Protein AF-A0A938M3U2-F1 (afdb_monomer_lite)

Sequence (164 aa):
MVGSINFGYGDPPRDPQRLRELAEKYRVPLDDLREQAATYASRPPHIIGLAKSRLASSARLIGEIVKRRRAEEEARDLAAVVQSSDDAIISKTLDGTIVSWNKGAENIYGYAAEEVIGQPISMLAPPERSGETARILEAIEQGKHVDHFETVRRTKDGRLIDVS

pLDDT: mean 85.87, std 13.94, range [28.33, 97.62]

Foldseek 3Di:
DDDPPPPPPDQQDQDLVVLVVVCVVVVHDSVVSNVCSVPDDRDDVVVVVVVVVVVVVVVVVVVVVVVVVVVVVVVVVVLVVQQPDLAWDWDADLQQATQDTHNNNCVVQVDDRVRRHRHHPLQFPDPVCSCVSVVVSVCVVVVHDDPDDWDWTAHPVGDIDTDD

Secondary structure (DSSP, 8-state):
---------SPPP--HHHHHHHHHHHT--HHHHHHHHHH-PPPPHHHHHHHHHHHHHHHHHHHHHHHHHHHHHHHHHHHHHHHH-SS--EEE-TT-BEEEE-HHHHHHH---HHHHTTSBGGGGS-GGGTTHHHHHHHHHHTT-------EEEE-TTS-EEEE-

Radius of gyration: 34.7 Å; chains: 1; bounding box: 66×29×88 Å

Structure (mmCIF, N/CA/C/O backbone):
data_AF-A0A938M3U2-F1
#
_entry.id   AF-A0A938M3U2-F1
#
loop_
_atom_site.group_PDB
_atom_site.id
_atom_site.type_symbol
_atom_site.label_atom_id
_atom_site.label_alt_id
_atom_site.label_comp_id
_atom_site.label_asym_id
_atom_site.label_entity_id
_atom_site.label_seq_id
_atom_site.pdbx_PDB_ins_code
_atom_site.Cartn_x
_atom_site.Cartn_y
_atom_site.Cartn_z
_atom_site.occupancy
_atom_site.B_iso_or_equiv
_atom_site.auth_seq_id
_atom_site.auth_comp_id
_atom_site.auth_asym_id
_atom_site.auth_atom_id
_atom_site.pdbx_PDB_model_num
ATOM 1 N N . MET A 1 1 ? 7.478 -14.384 -31.501 1.00 31.06 1 MET A N 1
ATOM 2 C CA . MET A 1 1 ? 7.952 -13.771 -32.760 1.00 31.06 1 MET A CA 1
ATOM 3 C C . MET A 1 1 ? 9.174 -12.928 -32.416 1.00 31.06 1 MET A C 1
ATOM 5 O O . MET A 1 1 ? 9.024 -11.812 -31.942 1.00 31.06 1 MET A O 1
ATOM 9 N N . VAL A 1 2 ? 10.374 -13.511 -32.485 1.00 29.83 2 VAL A N 1
ATOM 10 C CA . VAL A 1 2 ? 11.617 -12.817 -32.107 1.00 29.83 2 VAL A CA 1
ATOM 11 C C . VAL A 1 2 ? 12.088 -12.042 -33.332 1.00 29.83 2 VAL A C 1
ATOM 13 O O . VAL A 1 2 ? 12.699 -12.606 -34.233 1.00 29.83 2 VAL A O 1
ATOM 16 N N . GLY A 1 3 ? 11.714 -10.766 -33.411 1.00 28.33 3 GLY A N 1
ATOM 17 C CA . GLY A 1 3 ? 12.232 -9.865 -34.433 1.00 28.33 3 GLY A CA 1
ATOM 18 C C . GLY A 1 3 ? 13.703 -9.578 -34.150 1.00 28.33 3 GLY A C 1
ATOM 19 O O . GLY A 1 3 ? 14.030 -8.953 -33.143 1.00 28.33 3 GLY A O 1
ATOM 20 N N . SER A 1 4 ? 14.598 -10.041 -35.017 1.00 28.45 4 SER A N 1
ATOM 21 C CA . SER A 1 4 ? 16.010 -9.670 -34.968 1.00 28.45 4 SER A CA 1
ATOM 22 C C . SER A 1 4 ? 16.157 -8.207 -35.393 1.00 28.45 4 SER A C 1
ATOM 24 O O . SER A 1 4 ? 16.112 -7.891 -36.582 1.00 28.45 4 SER A O 1
ATOM 26 N N . ILE A 1 5 ? 16.325 -7.298 -34.434 1.00 38.03 5 ILE A N 1
ATOM 27 C CA . ILE A 1 5 ? 16.754 -5.928 -34.728 1.00 38.03 5 ILE A CA 1
ATOM 28 C C . ILE A 1 5 ? 18.262 -5.989 -34.976 1.00 38.03 5 ILE A C 1
ATOM 30 O O . ILE A 1 5 ? 19.048 -6.149 -34.047 1.00 38.03 5 ILE A O 1
ATOM 34 N N . ASN A 1 6 ? 18.671 -5.922 -36.241 1.00 35.66 6 ASN A N 1
ATOM 35 C CA . ASN A 1 6 ? 20.081 -5.929 -36.610 1.00 35.66 6 ASN A CA 1
ATOM 36 C C . ASN A 1 6 ? 20.655 -4.516 -36.374 1.00 35.66 6 ASN A C 1
ATOM 38 O O . ASN A 1 6 ? 20.402 -3.594 -37.150 1.00 35.66 6 ASN A O 1
ATOM 42 N N . PHE A 1 7 ? 21.372 -4.320 -35.262 1.00 43.38 7 PHE A N 1
ATOM 43 C CA . PHE A 1 7 ? 21.952 -3.034 -34.843 1.00 43.38 7 PHE A CA 1
ATOM 44 C C . PHE A 1 7 ? 23.252 -2.708 -35.605 1.00 43.38 7 PHE A C 1
ATOM 46 O O . PHE A 1 7 ? 24.309 -2.516 -35.011 1.00 43.38 7 PHE A O 1
ATOM 53 N N . GLY A 1 8 ? 23.192 -2.598 -36.930 1.00 44.41 8 GLY A N 1
ATOM 54 C CA . GLY A 1 8 ? 24.260 -1.972 -37.716 1.00 44.41 8 GLY A CA 1
ATOM 55 C C . GLY A 1 8 ? 24.181 -0.444 -37.629 1.00 44.41 8 GLY A C 1
ATOM 56 O O . GLY A 1 8 ? 23.854 0.204 -38.617 1.00 44.41 8 GLY A O 1
ATOM 57 N N . TYR A 1 9 ? 24.383 0.147 -36.447 1.00 53.50 9 TYR A N 1
ATOM 58 C CA . TYR A 1 9 ? 24.349 1.606 -36.270 1.00 53.50 9 TYR A CA 1
ATOM 59 C C . TYR A 1 9 ? 25.753 2.186 -36.421 1.00 53.50 9 TYR A C 1
ATOM 61 O O . TYR A 1 9 ? 26.471 2.362 -35.440 1.00 53.50 9 TYR A O 1
ATOM 69 N N . GLY A 1 10 ? 26.141 2.492 -37.653 1.00 61.16 10 GLY A N 1
ATOM 70 C CA . GLY A 1 10 ? 27.394 3.179 -37.935 1.00 61.16 10 GLY A CA 1
ATOM 71 C C . GLY A 1 10 ? 27.553 3.484 -39.413 1.00 61.16 10 GLY A C 1
ATOM 72 O O . GLY A 1 10 ? 26.858 2.910 -40.252 1.00 61.16 10 GLY A O 1
ATOM 73 N N . ASP A 1 11 ? 28.468 4.395 -39.717 1.00 72.81 11 ASP A N 1
ATOM 74 C CA . ASP A 1 11 ? 28.960 4.545 -41.079 1.00 72.81 11 ASP A CA 1
ATOM 75 C C . ASP A 1 11 ? 29.758 3.293 -41.469 1.00 72.81 11 ASP A C 1
ATOM 77 O O . ASP A 1 11 ? 30.399 2.680 -40.603 1.00 72.81 11 ASP A O 1
ATOM 81 N N . PRO A 1 12 ? 29.727 2.880 -42.747 1.00 78.12 12 PRO A N 1
ATOM 82 C CA . PRO A 1 12 ? 30.562 1.785 -43.208 1.00 78.12 12 PRO A CA 1
ATOM 83 C C . PRO A 1 12 ? 32.036 2.102 -42.916 1.00 78.12 12 PRO A C 1
ATOM 85 O O . PRO A 1 12 ? 32.459 3.261 -43.023 1.00 78.12 12 PRO A O 1
ATOM 88 N N . PRO A 1 13 ? 32.839 1.095 -42.530 1.00 80.44 13 PRO A N 1
ATOM 89 C CA . PRO A 1 13 ? 34.250 1.312 -42.263 1.00 80.44 13 PRO A CA 1
ATOM 90 C C . PRO A 1 13 ? 34.934 1.828 -43.529 1.00 80.44 13 PRO A C 1
ATOM 92 O O . PRO A 1 13 ? 34.765 1.269 -44.607 1.00 80.44 13 PRO A O 1
ATOM 95 N N . ARG A 1 14 ? 35.725 2.892 -43.388 1.00 82.75 14 ARG A N 1
ATOM 96 C CA . ARG A 1 14 ? 36.532 3.452 -44.486 1.00 82.75 14 ARG A CA 1
ATOM 97 C C . ARG A 1 14 ? 37.977 2.961 -44.473 1.00 82.75 14 ARG A C 1
ATOM 99 O O . ARG A 1 14 ? 38.742 3.264 -45.382 1.00 82.75 14 ARG A O 1
ATOM 106 N N . ASP A 1 15 ? 38.341 2.212 -43.436 1.00 88.75 15 ASP A N 1
ATOM 107 C CA . ASP A 1 15 ? 39.667 1.638 -43.280 1.00 88.75 15 ASP A CA 1
ATOM 108 C C . ASP A 1 15 ? 39.929 0.537 -44.337 1.00 88.75 15 ASP A C 1
ATOM 110 O O . ASP A 1 15 ? 39.156 -0.426 -44.425 1.00 88.75 15 ASP A O 1
ATOM 114 N N . PRO A 1 16 ? 41.008 0.636 -45.139 1.00 87.88 16 PRO A N 1
ATOM 115 C CA . PRO A 1 16 ? 41.301 -0.323 -46.206 1.00 87.88 16 PRO A CA 1
ATOM 116 C C . PRO A 1 16 ? 41.592 -1.7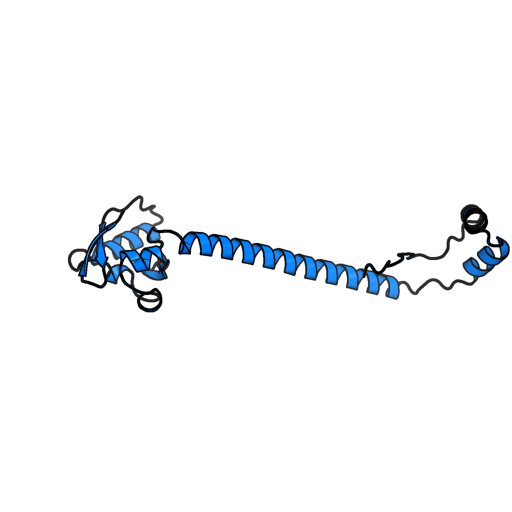52 -45.737 1.00 87.88 16 PRO A C 1
ATOM 118 O O . PRO A 1 16 ? 41.425 -2.695 -46.516 1.00 87.88 16 PRO A O 1
ATOM 121 N N . GLN A 1 17 ? 42.084 -1.939 -44.510 1.00 90.62 17 GLN A N 1
ATOM 122 C CA . GLN A 1 17 ? 42.322 -3.275 -43.961 1.00 90.62 17 GLN A CA 1
ATOM 123 C C . GLN A 1 17 ? 40.992 -3.918 -43.569 1.00 90.62 17 GLN A C 1
ATOM 125 O O . GLN A 1 17 ? 40.700 -5.039 -43.985 1.00 90.62 17 GLN A O 1
ATOM 130 N N . ARG A 1 18 ? 40.127 -3.165 -42.890 1.00 86.75 18 ARG A N 1
ATOM 131 C CA . ARG A 1 18 ? 38.796 -3.624 -42.502 1.00 86.75 18 ARG A CA 1
ATOM 132 C C . ARG A 1 18 ? 37.896 -3.934 -43.696 1.00 86.75 18 ARG A C 1
ATOM 134 O O . ARG A 1 18 ? 37.150 -4.908 -43.654 1.00 86.75 18 ARG A O 1
ATOM 141 N N . LEU A 1 19 ? 37.969 -3.142 -44.765 1.00 89.75 19 LEU A N 1
ATOM 142 C CA . LEU A 1 19 ? 37.231 -3.419 -46.003 1.00 89.75 19 LEU A CA 1
ATOM 143 C C . LEU A 1 19 ? 37.702 -4.713 -46.678 1.00 89.75 19 LEU A C 1
ATOM 145 O O . LEU A 1 19 ? 36.865 -5.469 -47.160 1.00 89.75 19 LEU A O 1
ATOM 149 N N . ARG A 1 20 ? 39.010 -5.011 -46.654 1.00 90.50 20 ARG A N 1
ATOM 150 C CA . ARG A 1 20 ? 39.557 -6.289 -47.146 1.00 90.50 20 ARG A CA 1
ATOM 151 C C . ARG A 1 20 ? 39.049 -7.483 -46.348 1.00 90.50 20 ARG A C 1
ATOM 153 O O . ARG A 1 20 ? 38.575 -8.443 -46.946 1.00 90.50 20 ARG A O 1
ATOM 160 N N . GLU A 1 21 ? 39.074 -7.391 -45.021 1.00 90.62 21 GLU A N 1
ATOM 161 C CA . GLU A 1 21 ? 38.531 -8.437 -44.144 1.00 90.62 21 GLU A CA 1
ATOM 162 C C . GLU A 1 21 ? 37.044 -8.702 -44.422 1.00 90.62 21 GLU A C 1
ATOM 164 O O . GLU A 1 21 ? 36.601 -9.849 -44.454 1.00 90.62 21 GLU A O 1
ATOM 169 N N . LEU A 1 22 ? 36.255 -7.644 -44.635 1.00 87.06 22 LEU A N 1
ATOM 170 C CA . LEU A 1 22 ? 34.831 -7.760 -44.956 1.00 87.06 22 LEU A CA 1
ATOM 171 C C . LEU A 1 22 ? 34.600 -8.337 -46.358 1.00 87.06 22 LEU A C 1
ATOM 173 O O . LEU A 1 22 ? 33.712 -9.176 -46.514 1.00 87.06 22 LEU A O 1
ATOM 177 N N . ALA A 1 23 ? 35.398 -7.924 -47.346 1.00 91.50 23 ALA A N 1
ATOM 178 C CA . ALA A 1 23 ? 35.342 -8.431 -48.715 1.00 91.50 23 ALA A CA 1
ATOM 179 C C . ALA A 1 23 ? 35.549 -9.946 -48.757 1.00 91.50 23 ALA A C 1
ATOM 181 O O . ALA A 1 23 ? 34.751 -10.675 -49.345 1.00 91.50 23 ALA A O 1
ATOM 182 N N . GLU A 1 24 ? 36.571 -10.426 -48.050 1.00 93.06 24 GLU A N 1
ATOM 183 C CA . GLU A 1 24 ? 36.868 -11.850 -47.930 1.00 93.06 24 GLU A CA 1
ATOM 184 C C . GLU A 1 24 ? 35.770 -12.591 -47.158 1.00 93.06 24 GLU A C 1
ATOM 186 O O . GLU A 1 24 ? 35.224 -13.587 -47.639 1.00 93.06 24 GLU A O 1
ATOM 191 N N . LYS A 1 25 ? 35.379 -12.067 -45.989 1.00 92.12 25 LYS A N 1
ATOM 192 C CA . LYS A 1 25 ? 34.372 -12.687 -45.118 1.00 92.12 25 LYS A CA 1
ATOM 193 C C . LYS A 1 25 ? 33.028 -12.890 -45.817 1.00 92.12 25 LYS A C 1
ATOM 195 O O . LYS A 1 25 ? 32.399 -13.932 -45.633 1.00 92.12 25 LYS A O 1
ATOM 200 N N . TYR A 1 26 ? 32.576 -11.896 -46.576 1.00 89.25 26 TYR A N 1
ATOM 201 C CA . TYR A 1 26 ? 31.272 -11.920 -47.243 1.00 89.25 26 TYR A CA 1
ATOM 202 C C . TYR A 1 26 ? 31.355 -12.278 -48.732 1.00 89.25 26 TYR A C 1
ATOM 204 O O . TYR A 1 26 ? 30.321 -12.316 -49.393 1.00 89.25 26 TYR A O 1
ATOM 212 N N . ARG A 1 27 ? 32.556 -12.598 -49.240 1.00 93.19 27 ARG A N 1
ATOM 213 C CA . ARG A 1 27 ? 32.828 -12.967 -50.641 1.00 93.19 27 ARG A CA 1
ATOM 21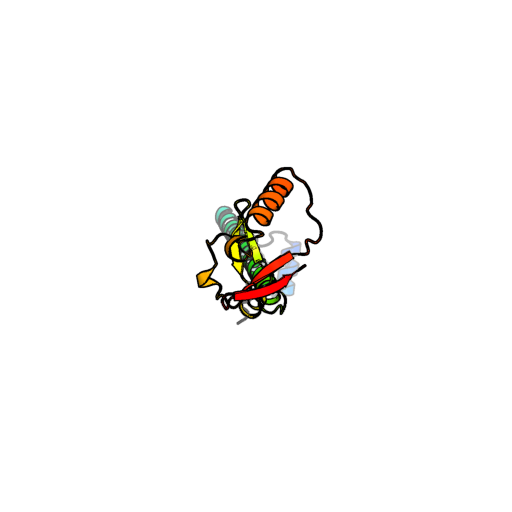4 C C . ARG A 1 27 ? 32.264 -11.960 -51.646 1.00 93.19 27 ARG A C 1
ATOM 216 O O . ARG A 1 27 ? 31.644 -12.339 -52.636 1.00 93.19 27 ARG A O 1
ATOM 223 N N . VAL A 1 28 ? 32.483 -10.681 -51.375 1.00 91.81 28 VAL A N 1
ATOM 224 C CA . VAL A 1 28 ? 32.105 -9.570 -52.257 1.00 91.81 28 VAL A CA 1
ATOM 225 C C . VAL A 1 28 ? 33.363 -8.890 -52.799 1.00 91.81 28 VAL A C 1
ATOM 227 O O . VAL A 1 28 ? 34.370 -8.844 -52.085 1.00 91.81 28 VAL A O 1
ATOM 230 N N . PRO A 1 29 ? 33.347 -8.372 -54.040 1.00 94.25 29 PRO A N 1
ATOM 231 C CA . PRO A 1 29 ? 34.496 -7.667 -54.595 1.00 94.25 29 PRO A CA 1
ATOM 232 C C . PRO A 1 29 ? 34.897 -6.474 -53.721 1.00 94.25 29 PRO A C 1
ATOM 234 O O . PRO A 1 29 ? 34.058 -5.701 -53.257 1.00 94.25 29 PRO A O 1
ATOM 237 N N . LEU A 1 30 ? 36.204 -6.326 -53.484 1.00 89.94 30 LEU A N 1
ATOM 238 C CA . LEU A 1 30 ? 36.726 -5.240 -52.654 1.00 89.94 30 LEU A CA 1
ATOM 239 C C . LEU A 1 30 ? 36.416 -3.865 -53.258 1.00 89.94 30 LEU A C 1
ATOM 241 O O . LEU A 1 30 ? 36.140 -2.929 -52.512 1.00 89.94 30 LEU A O 1
ATOM 245 N N . ASP A 1 31 ? 36.465 -3.744 -54.584 1.00 90.62 31 ASP A N 1
ATOM 246 C CA . ASP A 1 31 ? 36.214 -2.479 -55.274 1.00 90.62 31 ASP A CA 1
ATOM 247 C C . ASP A 1 31 ? 34.752 -2.039 -55.124 1.00 90.62 31 ASP A C 1
ATOM 249 O O . ASP A 1 31 ? 34.515 -0.892 -54.745 1.00 90.62 31 ASP A O 1
ATOM 253 N N . ASP A 1 32 ? 33.796 -2.968 -55.240 1.00 87.69 32 ASP A N 1
ATOM 254 C CA . ASP A 1 32 ? 32.374 -2.711 -54.970 1.00 87.69 32 ASP A CA 1
ATOM 255 C C . ASP A 1 32 ? 32.160 -2.211 -53.531 1.00 87.69 32 ASP A C 1
ATOM 257 O O . ASP A 1 32 ? 31.449 -1.233 -53.291 1.00 87.69 32 ASP A O 1
ATOM 261 N N . LEU A 1 33 ? 32.816 -2.842 -52.549 1.00 85.31 33 LEU A N 1
ATOM 262 C CA . LEU A 1 33 ? 32.746 -2.412 -51.148 1.00 85.31 33 LEU A CA 1
ATOM 263 C C . LEU A 1 33 ? 33.364 -1.027 -50.922 1.00 85.31 33 LEU A C 1
ATOM 265 O O . LEU A 1 33 ? 32.848 -0.252 -50.113 1.00 85.31 33 LEU A O 1
ATOM 269 N N . ARG A 1 34 ? 34.463 -0.700 -51.611 1.00 85.81 34 ARG A N 1
ATOM 270 C CA . ARG A 1 34 ? 35.110 0.620 -51.523 1.00 85.81 34 ARG A CA 1
ATOM 271 C C . ARG A 1 34 ? 34.232 1.704 -52.131 1.00 85.81 34 ARG A C 1
ATOM 273 O O . ARG A 1 34 ? 34.082 2.760 -51.516 1.00 85.81 34 ARG A O 1
ATOM 280 N N . GLU A 1 35 ? 33.640 1.442 -53.291 1.00 86.94 35 GLU A N 1
ATOM 281 C CA . GLU A 1 35 ? 32.725 2.367 -53.959 1.00 86.94 35 GLU A CA 1
ATOM 282 C C . GLU A 1 35 ? 31.473 2.613 -53.110 1.00 86.94 35 GLU A C 1
ATOM 284 O O . GLU A 1 35 ? 31.099 3.765 -52.862 1.00 86.94 35 GLU A O 1
ATOM 289 N N . GLN A 1 36 ? 30.872 1.553 -52.565 1.00 83.19 36 GLN A N 1
ATOM 290 C CA . GLN A 1 36 ? 29.719 1.685 -51.676 1.00 83.19 36 GLN A CA 1
ATOM 291 C C . GLN A 1 36 ? 30.055 2.429 -50.379 1.00 83.19 36 GLN A C 1
ATOM 293 O O . GLN A 1 36 ? 29.291 3.295 -49.957 1.00 83.19 36 GLN A O 1
ATOM 298 N N . ALA A 1 37 ? 31.203 2.160 -49.750 1.00 83.25 37 ALA A N 1
ATOM 299 C CA . ALA A 1 37 ? 31.613 2.875 -48.539 1.00 83.25 37 ALA A CA 1
ATOM 300 C C . ALA A 1 37 ? 31.899 4.369 -48.794 1.00 83.25 37 ALA A C 1
ATOM 302 O O . ALA A 1 37 ? 31.664 5.201 -47.911 1.00 83.25 37 ALA A O 1
ATOM 303 N N . ALA A 1 38 ? 32.396 4.716 -49.987 1.00 82.38 38 ALA A N 1
ATOM 304 C CA . ALA A 1 38 ? 32.684 6.092 -50.388 1.00 82.38 38 ALA A CA 1
ATOM 305 C C . ALA A 1 38 ? 31.416 6.895 -50.726 1.00 82.38 38 ALA A C 1
ATOM 307 O O . ALA A 1 38 ? 31.333 8.077 -50.393 1.00 82.38 38 ALA A O 1
ATOM 308 N N . THR A 1 39 ? 30.430 6.255 -51.359 1.00 81.88 39 THR A N 1
ATOM 309 C CA . THR A 1 39 ? 29.157 6.878 -51.768 1.00 81.88 39 THR A CA 1
ATOM 310 C C . THR A 1 39 ? 28.103 6.890 -50.659 1.00 81.88 39 THR A C 1
ATOM 312 O O . THR A 1 39 ? 27.100 7.600 -50.763 1.00 81.88 39 THR A O 1
ATOM 315 N N . TYR A 1 40 ? 28.330 6.157 -49.564 1.00 76.44 40 TYR A N 1
ATOM 316 C CA . TYR A 1 40 ? 27.430 6.138 -48.417 1.00 76.44 40 TYR A CA 1
ATOM 317 C C . TYR A 1 40 ? 27.382 7.502 -47.711 1.00 76.44 40 TYR A C 1
ATOM 319 O O . TYR A 1 40 ? 28.321 7.918 -47.022 1.00 76.44 40 TYR A O 1
ATOM 327 N N . ALA A 1 41 ? 26.247 8.189 -47.846 1.00 70.50 41 ALA A N 1
ATOM 328 C CA . ALA A 1 41 ? 25.947 9.385 -47.075 1.00 70.50 41 ALA A CA 1
ATOM 329 C C . ALA A 1 41 ? 25.718 9.007 -45.604 1.00 70.50 41 ALA A C 1
ATOM 331 O O . ALA A 1 41 ? 24.797 8.251 -45.281 1.00 70.50 41 ALA A O 1
ATOM 332 N N . SER A 1 42 ? 26.549 9.553 -44.712 1.00 70.31 42 SER A N 1
ATOM 333 C CA . SER A 1 42 ? 26.373 9.369 -43.271 1.00 70.31 42 SER A CA 1
ATOM 334 C C . SER A 1 42 ? 24.970 9.809 -42.864 1.00 70.31 42 SER A C 1
ATOM 336 O O . SER A 1 42 ? 24.473 10.852 -43.308 1.00 70.31 42 SER A O 1
ATOM 338 N N . ARG A 1 43 ? 24.301 9.004 -42.032 1.00 69.94 43 ARG A N 1
ATOM 339 C CA . ARG A 1 43 ? 22.976 9.387 -41.535 1.00 69.94 43 ARG A CA 1
ATOM 340 C C . ARG A 1 43 ? 23.116 10.690 -40.751 1.00 69.94 43 ARG A C 1
ATOM 342 O O . ARG A 1 43 ? 23.981 10.762 -39.877 1.00 69.94 43 ARG A O 1
ATOM 349 N N . PRO A 1 44 ? 22.240 11.686 -40.980 1.00 75.75 44 PRO A N 1
ATOM 350 C CA . PRO A 1 44 ? 22.297 12.928 -40.231 1.00 75.75 44 PRO A CA 1
ATOM 351 C C . PRO A 1 44 ? 22.337 12.654 -38.717 1.00 75.75 44 PRO A C 1
ATOM 353 O O . PRO A 1 44 ? 21.484 11.904 -38.222 1.00 75.75 44 PRO A O 1
ATOM 356 N N . PRO A 1 45 ? 23.277 13.252 -37.958 1.00 74.44 45 PRO A N 1
ATOM 357 C CA . PRO A 1 45 ? 23.475 12.943 -36.538 1.00 74.44 45 PRO A CA 1
ATOM 358 C C . PRO A 1 45 ? 22.199 13.044 -35.688 1.00 74.44 45 PRO A C 1
ATOM 360 O O . PRO A 1 45 ? 22.023 12.298 -34.722 1.00 74.44 45 PRO A O 1
ATOM 363 N N . HIS A 1 46 ? 21.264 13.914 -36.086 1.00 77.00 46 HIS A N 1
ATOM 364 C CA . HIS A 1 46 ? 19.982 14.098 -35.410 1.00 77.00 46 HIS A CA 1
ATOM 365 C C . HIS A 1 46 ? 19.085 12.845 -35.437 1.00 77.00 46 HIS A C 1
ATOM 367 O O . HIS A 1 46 ? 18.360 12.609 -34.473 1.00 77.00 46 HIS A O 1
ATOM 373 N N . ILE A 1 47 ? 19.156 11.999 -36.474 1.00 77.31 47 ILE A N 1
ATOM 374 C CA . ILE A 1 47 ? 18.371 10.753 -36.559 1.00 77.31 47 ILE A CA 1
ATOM 375 C C . ILE A 1 47 ? 18.859 9.738 -35.521 1.00 77.31 47 ILE A C 1
ATOM 377 O O . ILE A 1 47 ? 18.057 9.097 -34.839 1.00 77.31 47 ILE A O 1
ATOM 381 N N . ILE A 1 48 ? 20.181 9.624 -35.359 1.00 76.12 48 ILE A N 1
ATOM 382 C CA . ILE A 1 48 ? 20.797 8.755 -34.348 1.00 76.12 48 ILE A CA 1
ATOM 383 C C . ILE A 1 48 ? 20.471 9.281 -32.946 1.00 76.12 48 ILE A C 1
ATOM 385 O O . ILE A 1 48 ? 20.100 8.501 -32.066 1.00 76.12 48 ILE A O 1
ATOM 389 N N . GLY A 1 49 ? 20.553 10.600 -32.745 1.00 76.31 49 GLY A N 1
ATOM 390 C CA . GLY A 1 49 ? 20.172 11.252 -31.491 1.00 76.31 49 GLY A CA 1
ATOM 391 C C . GLY A 1 49 ? 18.710 10.998 -31.113 1.00 76.31 49 GLY A C 1
ATOM 392 O O . GLY A 1 49 ? 18.425 10.609 -29.980 1.00 76.31 49 GLY A O 1
ATOM 393 N N . LEU A 1 50 ? 17.788 11.129 -32.072 1.00 81.56 50 LEU A N 1
ATOM 394 C CA . LEU A 1 50 ? 16.363 10.875 -31.860 1.00 81.56 50 LEU A CA 1
ATOM 395 C C . LEU A 1 50 ? 16.092 9.409 -31.499 1.00 81.56 50 LEU A C 1
ATOM 397 O O . LEU A 1 50 ? 15.332 9.140 -30.568 1.00 81.56 50 LEU A O 1
ATOM 401 N N . ALA A 1 51 ? 16.733 8.463 -32.191 1.00 80.19 51 ALA A N 1
ATOM 402 C CA . ALA A 1 51 ? 16.601 7.038 -31.891 1.00 80.19 51 ALA A CA 1
ATOM 403 C C . ALA A 1 51 ? 17.111 6.703 -30.479 1.00 80.19 51 ALA A C 1
ATOM 405 O O . ALA A 1 51 ? 16.408 6.042 -29.714 1.00 80.19 51 ALA A O 1
ATOM 406 N N . LYS A 1 52 ? 18.289 7.219 -30.098 1.00 82.06 52 LYS A N 1
ATOM 407 C CA . LYS A 1 52 ? 18.849 7.051 -28.746 1.00 82.06 52 LYS A CA 1
ATOM 408 C C . LYS A 1 52 ? 17.937 7.644 -27.674 1.00 82.06 52 LYS A C 1
ATOM 410 O O . LYS A 1 52 ? 17.672 6.985 -26.673 1.00 82.06 52 LYS A O 1
ATOM 415 N N . SER A 1 53 ? 17.424 8.854 -27.900 1.00 86.19 53 SER A N 1
ATOM 416 C CA . SER A 1 53 ? 16.516 9.533 -26.970 1.00 86.19 53 SER A CA 1
ATOM 417 C C . SER A 1 53 ? 15.218 8.747 -26.770 1.00 86.19 53 SER A C 1
ATOM 419 O O . SER A 1 53 ? 14.821 8.481 -25.638 1.00 86.19 53 SER A O 1
ATOM 421 N N . ARG A 1 54 ? 14.599 8.268 -27.858 1.00 89.00 54 ARG A N 1
ATOM 422 C CA . ARG A 1 54 ? 13.385 7.438 -27.782 1.00 89.00 54 ARG A CA 1
ATOM 423 C C . ARG A 1 54 ? 13.615 6.126 -27.036 1.00 89.00 54 ARG A C 1
ATOM 425 O O . ARG A 1 54 ? 12.770 5.747 -26.226 1.00 89.00 54 ARG A O 1
ATOM 432 N N . LEU A 1 55 ? 14.741 5.454 -27.280 1.00 86.25 55 LEU A N 1
ATOM 433 C CA . LEU A 1 55 ? 15.101 4.223 -26.571 1.00 86.25 55 LEU A CA 1
ATOM 434 C C . LEU A 1 55 ? 15.313 4.481 -25.078 1.00 86.25 55 LEU A C 1
ATOM 436 O O . LEU A 1 55 ? 14.761 3.757 -24.256 1.00 86.25 55 LEU A O 1
ATOM 440 N N . ALA A 1 56 ? 16.048 5.539 -24.728 1.00 85.50 56 ALA A N 1
ATOM 441 C CA . ALA A 1 56 ? 16.278 5.916 -23.338 1.00 85.50 56 ALA A CA 1
ATOM 442 C C . ALA A 1 56 ? 14.966 6.248 -22.614 1.00 85.50 56 ALA A C 1
ATOM 444 O O . ALA A 1 56 ? 14.732 5.747 -21.516 1.00 85.50 56 ALA A O 1
ATOM 445 N N . SER A 1 57 ? 14.086 7.039 -23.233 1.00 91.06 57 SER A N 1
ATOM 446 C CA . SER A 1 57 ? 12.776 7.361 -22.659 1.00 91.06 57 SER A CA 1
ATOM 447 C C . SER A 1 57 ? 11.906 6.117 -22.493 1.00 91.06 57 SER A C 1
ATOM 449 O O . SER A 1 57 ? 11.323 5.922 -21.431 1.00 91.06 57 SER A O 1
ATOM 451 N N . SER A 1 58 ? 11.866 5.236 -23.495 1.00 91.94 58 SER A N 1
ATOM 452 C CA . SER A 1 58 ? 11.086 3.992 -23.418 1.00 91.94 58 SER A CA 1
ATOM 453 C C . SER A 1 58 ? 11.604 3.070 -22.311 1.00 91.94 58 SER A C 1
ATOM 455 O O . SER A 1 58 ? 10.816 2.549 -21.528 1.00 91.94 58 SER A O 1
ATOM 457 N N . ALA A 1 59 ? 12.927 2.912 -22.195 1.00 91.62 59 ALA A N 1
ATOM 458 C CA . ALA A 1 59 ? 13.546 2.106 -21.146 1.00 91.62 59 ALA A CA 1
ATOM 459 C C . ALA A 1 59 ? 13.250 2.655 -19.741 1.00 91.62 59 ALA A C 1
ATOM 461 O O . ALA A 1 59 ? 12.966 1.874 -18.835 1.00 91.62 59 ALA A O 1
ATOM 462 N N . ARG A 1 60 ? 13.260 3.985 -19.561 1.00 94.50 60 ARG A N 1
ATOM 463 C CA . ARG A 1 60 ? 12.877 4.618 -18.287 1.00 94.50 60 ARG A CA 1
ATOM 464 C C . ARG A 1 60 ? 11.422 4.346 -17.931 1.00 94.50 60 ARG A C 1
ATOM 466 O O . ARG A 1 60 ? 11.170 3.882 -16.828 1.00 94.50 60 ARG A O 1
ATOM 473 N N . LEU A 1 61 ? 10.496 4.560 -18.868 1.00 96.25 61 LEU A N 1
ATOM 474 C CA . LEU A 1 61 ? 9.068 4.313 -18.641 1.00 96.25 61 LEU A CA 1
ATOM 475 C C . LEU A 1 61 ? 8.801 2.849 -18.277 1.00 96.25 61 LEU A C 1
ATOM 477 O O . LEU A 1 61 ? 8.071 2.570 -17.331 1.00 96.25 61 LEU A O 1
AT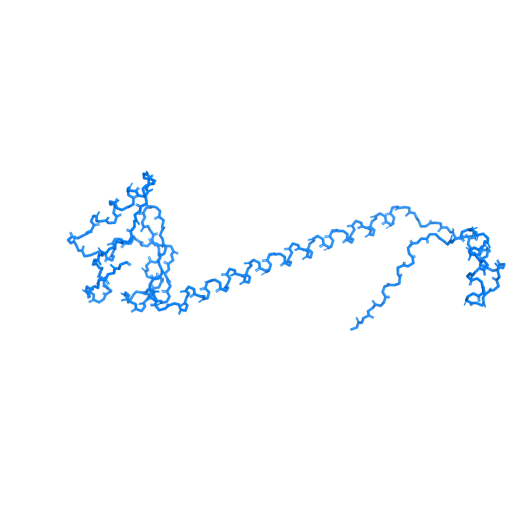OM 481 N N . ILE A 1 62 ? 9.431 1.906 -18.983 1.00 95.44 62 ILE A N 1
ATOM 482 C CA . ILE A 1 62 ? 9.335 0.478 -18.650 1.00 95.44 62 ILE A CA 1
ATOM 483 C C . ILE A 1 62 ? 9.885 0.222 -17.244 1.00 95.44 62 ILE A C 1
ATOM 485 O O . ILE A 1 62 ? 9.245 -0.475 -16.459 1.00 95.44 62 ILE A O 1
ATOM 489 N N . GLY A 1 63 ? 11.038 0.804 -16.905 1.00 95.00 63 GLY A N 1
ATOM 490 C CA . GLY A 1 63 ? 11.626 0.694 -15.571 1.00 95.00 63 GLY A CA 1
ATOM 491 C C . GLY A 1 63 ? 10.698 1.209 -14.468 1.00 95.00 63 GLY A C 1
ATOM 492 O O . GLY A 1 63 ? 10.512 0.528 -13.461 1.00 95.00 63 GLY A O 1
ATOM 493 N N . GLU A 1 64 ? 10.069 2.367 -14.671 1.00 97.12 64 GLU A N 1
ATOM 494 C CA . GLU A 1 64 ? 9.095 2.947 -13.738 1.00 97.12 64 GLU A CA 1
ATOM 495 C C . GLU A 1 64 ? 7.850 2.070 -13.586 1.00 97.12 64 GLU A C 1
ATOM 497 O O . GLU A 1 64 ? 7.430 1.798 -12.461 1.00 97.12 64 GLU A O 1
ATOM 502 N N . ILE A 1 65 ? 7.300 1.559 -14.692 1.00 96.81 65 ILE A N 1
ATOM 503 C CA . ILE A 1 65 ? 6.140 0.657 -14.678 1.00 96.81 65 ILE A CA 1
ATOM 504 C C . ILE A 1 65 ? 6.463 -0.632 -13.918 1.00 96.81 65 ILE A C 1
ATOM 506 O O . ILE A 1 65 ? 5.674 -1.059 -13.077 1.00 96.81 65 ILE A O 1
ATOM 510 N N . VAL A 1 66 ? 7.620 -1.247 -14.183 1.00 96.56 66 VAL A N 1
ATOM 511 C CA . VAL A 1 66 ? 8.047 -2.477 -13.498 1.00 96.56 66 VAL A CA 1
ATOM 512 C C . VAL A 1 66 ? 8.251 -2.222 -12.007 1.00 96.56 66 VAL A C 1
ATOM 514 O O . VAL A 1 66 ? 7.802 -3.020 -11.187 1.00 96.56 66 VAL A O 1
ATOM 517 N N . LYS A 1 67 ? 8.888 -1.104 -11.638 1.00 96.06 67 LYS A N 1
ATOM 518 C CA . LYS A 1 67 ? 9.093 -0.732 -10.234 1.00 96.06 67 LYS A CA 1
ATOM 519 C C . LYS A 1 67 ? 7.765 -0.513 -9.510 1.00 96.06 67 LYS A C 1
ATOM 521 O O . LYS A 1 67 ? 7.587 -1.046 -8.420 1.00 96.06 67 LYS A O 1
ATOM 526 N N . ARG A 1 68 ? 6.834 0.230 -10.120 1.00 96.69 68 ARG A N 1
ATOM 527 C CA . ARG A 1 68 ? 5.500 0.466 -9.552 1.00 96.69 68 ARG A CA 1
ATOM 528 C C . ARG A 1 68 ? 4.744 -0.846 -9.364 1.00 96.69 68 ARG A C 1
ATOM 530 O O . ARG A 1 68 ? 4.225 -1.088 -8.285 1.00 96.69 68 ARG A O 1
ATOM 537 N N . ARG A 1 69 ? 4.746 -1.708 -10.382 1.00 95.81 69 ARG A N 1
ATOM 538 C CA . ARG A 1 69 ? 4.051 -2.996 -10.328 1.00 95.81 69 ARG A CA 1
ATOM 539 C C . ARG A 1 69 ? 4.572 -3.897 -9.207 1.00 95.81 69 ARG A C 1
ATOM 541 O O . ARG A 1 69 ? 3.769 -4.499 -8.514 1.00 95.81 69 ARG A O 1
ATOM 548 N N . ARG A 1 70 ? 5.892 -3.954 -8.997 1.00 94.94 70 ARG A N 1
ATOM 549 C CA . ARG A 1 70 ? 6.478 -4.712 -7.877 1.00 94.94 70 ARG A CA 1
ATOM 550 C C . ARG A 1 70 ? 6.031 -4.174 -6.521 1.00 94.94 70 ARG A C 1
ATOM 552 O O . ARG A 1 70 ? 5.635 -4.957 -5.675 1.00 94.94 70 ARG A O 1
ATOM 559 N N . ALA A 1 71 ? 6.035 -2.853 -6.343 1.00 95.38 71 ALA A N 1
ATOM 560 C CA . ALA A 1 71 ? 5.563 -2.239 -5.103 1.00 95.38 71 ALA A CA 1
ATOM 561 C C . ALA A 1 71 ? 4.064 -2.500 -4.856 1.00 95.38 71 ALA A C 1
ATOM 563 O O . ALA A 1 71 ? 3.656 -2.721 -3.721 1.00 95.38 71 ALA A O 1
ATOM 564 N N . GLU A 1 72 ? 3.243 -2.497 -5.911 1.00 95.88 72 GLU A N 1
ATOM 565 C CA . GLU A 1 72 ? 1.818 -2.849 -5.831 1.00 95.88 72 GLU A CA 1
ATOM 566 C C . GLU A 1 72 ? 1.606 -4.331 -5.481 1.00 95.88 72 GLU A C 1
ATOM 568 O O . GLU A 1 72 ? 0.734 -4.645 -4.674 1.00 95.88 72 GLU A O 1
ATOM 573 N N . GLU A 1 73 ? 2.399 -5.239 -6.059 1.00 95.62 73 GLU A N 1
ATOM 574 C CA . GLU A 1 73 ? 2.375 -6.675 -5.748 1.00 95.62 73 GLU A CA 1
ATOM 575 C C . GLU A 1 73 ? 2.794 -6.929 -4.289 1.00 95.62 73 GLU A C 1
ATOM 577 O O . GLU A 1 73 ? 2.046 -7.560 -3.549 1.00 95.62 73 GLU A O 1
ATOM 582 N N . GLU A 1 74 ? 3.899 -6.336 -3.830 1.00 94.62 74 GLU A N 1
ATOM 583 C CA . GLU A 1 74 ? 4.351 -6.423 -2.433 1.00 94.62 74 GLU A CA 1
ATOM 584 C C . GLU A 1 74 ? 3.304 -5.874 -1.450 1.00 94.62 74 GLU A C 1
ATOM 586 O O . GLU A 1 74 ? 2.994 -6.509 -0.440 1.00 94.62 74 GLU A O 1
ATOM 591 N N . ALA A 1 75 ? 2.710 -4.714 -1.748 1.00 93.75 75 ALA A N 1
ATOM 592 C CA . ALA A 1 75 ? 1.654 -4.134 -0.919 1.00 93.75 75 ALA A CA 1
ATOM 593 C C . ALA A 1 75 ? 0.406 -5.027 -0.870 1.00 93.75 75 ALA A C 1
ATOM 595 O O . ALA A 1 75 ? -0.228 -5.156 0.179 1.00 93.75 75 ALA A O 1
ATOM 596 N N . ARG A 1 76 ? 0.056 -5.662 -1.994 1.00 92.75 76 ARG A N 1
ATOM 597 C CA . ARG A 1 76 ? -1.066 -6.598 -2.069 1.00 92.75 76 ARG A CA 1
ATOM 598 C C . ARG A 1 76 ? -0.801 -7.865 -1.264 1.00 92.75 76 ARG A C 1
ATOM 600 O O . ARG A 1 76 ? -1.713 -8.325 -0.583 1.00 92.75 76 ARG A O 1
ATOM 607 N N . ASP A 1 77 ? 0.409 -8.405 -1.321 1.00 93.19 77 ASP A N 1
ATOM 608 C CA . ASP A 1 77 ? 0.789 -9.589 -0.551 1.00 93.19 77 ASP A CA 1
ATOM 609 C C . ASP A 1 77 ? 0.747 -9.293 0.954 1.00 93.19 77 ASP A C 1
ATOM 611 O O . ASP A 1 77 ? 0.156 -10.054 1.719 1.00 93.19 77 ASP A O 1
ATOM 615 N N . LEU A 1 78 ? 1.263 -8.134 1.379 1.00 90.81 78 LEU A N 1
ATOM 616 C CA . LEU A 1 78 ? 1.152 -7.676 2.769 1.00 90.81 78 LEU A CA 1
ATOM 617 C C . LEU A 1 78 ? -0.310 -7.503 3.206 1.00 90.81 78 LEU A C 1
ATOM 619 O O . LEU A 1 78 ? -0.688 -7.945 4.292 1.00 90.81 78 LEU A O 1
ATOM 623 N N . ALA A 1 79 ? -1.150 -6.903 2.359 1.00 89.31 79 ALA A N 1
ATOM 624 C CA . ALA A 1 79 ? -2.576 -6.761 2.641 1.00 89.31 79 ALA A CA 1
ATOM 625 C C . ALA A 1 79 ? -3.278 -8.124 2.739 1.00 89.31 79 ALA A C 1
ATOM 627 O O . ALA A 1 79 ? -4.131 -8.310 3.606 1.00 89.31 79 ALA A O 1
ATOM 628 N N . ALA A 1 80 ? -2.905 -9.088 1.894 1.00 89.00 80 ALA A N 1
ATOM 629 C CA . ALA A 1 80 ? -3.439 -10.443 1.948 1.00 89.00 80 ALA A CA 1
ATOM 630 C C . ALA A 1 80 ? -3.079 -11.135 3.268 1.00 89.00 80 ALA A C 1
ATOM 632 O O . ALA A 1 80 ? -3.964 -11.721 3.883 1.00 89.00 80 ALA A O 1
ATOM 633 N N . VAL A 1 81 ? -1.834 -10.996 3.740 1.00 90.62 81 VAL A N 1
ATOM 634 C CA . VAL A 1 81 ? -1.392 -11.532 5.041 1.00 90.62 81 VAL A CA 1
ATOM 635 C C . VAL A 1 81 ? -2.204 -10.936 6.193 1.00 90.62 81 VAL A C 1
ATOM 637 O O . VAL A 1 81 ? -2.707 -11.676 7.035 1.00 90.62 81 VAL A O 1
ATOM 640 N N . VAL A 1 82 ? -2.385 -9.611 6.212 1.00 92.00 82 VAL A N 1
ATOM 641 C CA . VAL A 1 82 ? -3.206 -8.934 7.232 1.00 92.00 82 VAL A CA 1
ATOM 642 C C . VAL A 1 82 ? -4.655 -9.421 7.183 1.00 92.00 82 VAL A C 1
ATOM 644 O O . VAL A 1 82 ? -5.253 -9.681 8.228 1.00 92.00 82 VAL A O 1
ATOM 647 N N . GLN A 1 83 ? -5.220 -9.571 5.984 1.00 87.31 83 GLN A N 1
ATOM 648 C CA . GLN A 1 83 ? -6.616 -9.967 5.810 1.00 87.31 83 GLN A CA 1
ATOM 649 C C . GLN A 1 83 ? -6.868 -11.445 6.115 1.00 87.31 83 GLN A C 1
ATOM 651 O O . GLN A 1 83 ? -7.978 -11.786 6.512 1.00 87.31 83 GLN A O 1
ATOM 656 N N . SER A 1 84 ? -5.871 -12.315 5.949 1.00 84.31 84 SER A N 1
ATOM 657 C CA . SER A 1 84 ? -5.967 -13.734 6.304 1.00 84.31 84 SER A CA 1
ATOM 658 C C . SER A 1 84 ? -5.633 -14.030 7.765 1.00 84.31 84 SER A C 1
ATOM 660 O O . SER A 1 84 ? -5.730 -15.184 8.165 1.00 84.31 84 SER A O 1
ATOM 662 N N . SER A 1 85 ? -5.192 -13.035 8.540 1.00 92.31 85 SER A N 1
ATOM 663 C CA . SER A 1 85 ? -4.886 -13.234 9.956 1.00 92.31 85 SER A CA 1
ATOM 664 C C . SER A 1 85 ? -6.161 -13.496 10.758 1.00 92.31 85 SER A C 1
ATOM 666 O O . SER A 1 85 ? -7.151 -12.774 10.603 1.00 92.31 85 SER A O 1
ATOM 668 N N . ASP A 1 86 ? -6.108 -14.493 11.641 1.00 90.69 86 ASP A N 1
ATOM 669 C CA . ASP A 1 86 ? -7.161 -14.748 12.629 1.00 90.69 86 ASP A CA 1
ATOM 670 C C . ASP A 1 86 ? -7.169 -13.680 13.738 1.00 90.69 86 ASP A C 1
ATOM 672 O O . ASP A 1 86 ? -8.211 -13.424 14.345 1.00 90.69 86 ASP A O 1
ATOM 676 N N . ASP A 1 87 ? -6.038 -12.999 13.951 1.00 91.69 87 ASP A N 1
ATOM 677 C CA . ASP A 1 87 ? -5.932 -11.894 14.900 1.00 91.69 87 ASP A CA 1
ATOM 678 C C . ASP A 1 87 ? -6.653 -10.640 14.391 1.00 91.69 87 ASP A C 1
ATOM 680 O O . ASP A 1 87 ? -6.650 -10.315 13.196 1.00 91.69 87 ASP A O 1
ATOM 684 N N . ALA A 1 88 ? -7.218 -9.873 15.325 1.00 93.12 88 ALA A N 1
ATOM 685 C CA . ALA A 1 88 ? -7.780 -8.565 15.026 1.00 93.12 88 ALA A CA 1
ATOM 686 C C . ALA A 1 88 ? -6.665 -7.541 14.779 1.00 93.12 88 ALA A C 1
ATOM 688 O O . ALA A 1 88 ? -5.979 -7.108 15.704 1.00 93.12 88 ALA A O 1
ATOM 689 N N . ILE A 1 89 ? -6.536 -7.094 13.531 1.00 94.44 89 ILE A N 1
ATOM 690 C CA . ILE A 1 89 ? -5.597 -6.050 13.120 1.00 94.44 89 ILE A CA 1
ATOM 691 C C . ILE A 1 89 ? -6.397 -4.805 12.746 1.00 94.44 89 ILE A C 1
ATOM 693 O O . ILE A 1 89 ? -7.153 -4.782 11.770 1.00 94.44 89 ILE A O 1
ATOM 697 N N . ILE A 1 90 ? -6.216 -3.756 13.546 1.00 93.88 90 ILE A N 1
ATOM 698 C CA . ILE A 1 90 ? -6.981 -2.513 13.464 1.00 93.88 90 ILE A CA 1
ATOM 699 C C . ILE A 1 90 ? -6.002 -1.347 13.444 1.00 93.88 90 ILE A C 1
ATOM 701 O O . ILE A 1 90 ? -5.172 -1.216 14.344 1.00 93.88 90 ILE A O 1
ATOM 705 N N . SER A 1 91 ? -6.130 -0.463 12.459 1.00 93.62 91 SER A N 1
ATOM 706 C CA . SER A 1 91 ? -5.407 0.810 12.456 1.00 93.62 91 SER A CA 1
ATOM 707 C C . SER A 1 91 ? -6.367 1.974 12.667 1.00 93.62 91 SER A C 1
ATOM 709 O O . SER A 1 91 ? -7.560 1.897 12.354 1.00 93.62 91 SER A O 1
ATOM 711 N N . LYS A 1 92 ? -5.845 3.054 13.246 1.00 93.12 92 LYS A N 1
ATOM 712 C CA . LYS A 1 92 ? -6.600 4.264 13.565 1.00 93.12 92 LYS A CA 1
ATOM 713 C C . LYS A 1 92 ? -5.729 5.505 13.404 1.00 93.12 92 LYS A C 1
ATOM 715 O O . LYS A 1 92 ? -4.504 5.411 13.478 1.00 93.12 92 LYS A O 1
ATOM 720 N N . THR A 1 93 ? -6.360 6.649 13.198 1.00 92.38 93 THR A N 1
ATOM 721 C CA . THR A 1 93 ? -5.709 7.960 13.252 1.00 92.38 93 THR A CA 1
ATOM 722 C C . THR A 1 93 ? -5.356 8.355 14.693 1.00 92.38 93 THR A C 1
ATOM 724 O O . THR A 1 93 ? -5.794 7.716 15.651 1.00 92.38 93 THR A O 1
ATOM 727 N N . LEU A 1 94 ? -4.581 9.432 14.869 1.00 88.38 94 LEU A N 1
ATOM 728 C CA . LEU A 1 94 ? -4.217 9.943 16.201 1.00 88.38 94 LEU A CA 1
ATOM 729 C C . LEU A 1 94 ? -5.416 10.491 16.994 1.00 88.38 94 LEU A C 1
ATOM 731 O O . LEU A 1 94 ? -5.401 10.448 18.216 1.00 88.38 94 LEU A O 1
ATOM 735 N N . ASP A 1 95 ? -6.491 10.908 16.323 1.00 88.31 95 ASP A N 1
ATOM 736 C CA . ASP A 1 95 ? -7.778 11.248 16.949 1.00 88.31 95 ASP A CA 1
ATOM 737 C C . ASP A 1 95 ? -8.629 10.009 17.300 1.00 88.31 95 ASP A C 1
ATOM 739 O O . ASP A 1 95 ? -9.717 10.127 17.861 1.00 88.31 95 ASP A O 1
ATOM 743 N N . GLY A 1 96 ? -8.133 8.802 17.012 1.00 90.81 96 GLY A N 1
ATOM 744 C CA . GLY A 1 96 ? -8.778 7.540 17.370 1.00 90.81 96 GLY A CA 1
ATOM 745 C C . GLY A 1 96 ? -9.822 7.046 16.370 1.00 90.81 96 GLY A C 1
ATOM 746 O O . GLY A 1 96 ? -10.526 6.079 16.676 1.00 90.81 96 GLY A O 1
ATOM 747 N N . THR A 1 97 ? -9.912 7.657 15.189 1.00 95.50 97 THR A N 1
ATOM 748 C CA . THR A 1 97 ? -10.816 7.236 14.113 1.00 95.50 97 THR A CA 1
ATOM 749 C C . THR A 1 97 ? -10.280 5.980 13.430 1.00 95.50 97 THR A C 1
ATOM 751 O O . THR A 1 97 ? -9.129 5.945 13.000 1.00 95.50 97 THR A O 1
ATOM 754 N N . ILE A 1 98 ? -11.096 4.930 13.329 1.00 96.81 98 ILE A N 1
ATOM 755 C CA . ILE A 1 98 ? -10.726 3.656 12.697 1.00 96.81 98 ILE A CA 1
ATOM 756 C C . ILE A 1 98 ? -10.513 3.874 11.195 1.00 96.81 98 ILE A C 1
ATOM 758 O O . ILE A 1 98 ? -11.398 4.390 10.511 1.00 96.81 98 ILE A O 1
ATOM 762 N N . VAL A 1 99 ? -9.361 3.439 10.674 1.00 97.06 99 VAL A N 1
ATOM 763 C CA . VAL A 1 99 ? -9.022 3.550 9.241 1.00 97.06 99 VAL A CA 1
ATOM 764 C C . VAL A 1 99 ? -8.843 2.203 8.548 1.00 97.06 99 VAL A C 1
ATOM 766 O O . VAL A 1 99 ? -8.987 2.131 7.331 1.00 97.06 99 VAL A O 1
ATOM 769 N N . SER A 1 100 ? -8.576 1.126 9.291 1.00 95.38 100 SER A N 1
ATOM 770 C CA . SER A 1 100 ? -8.587 -0.229 8.736 1.00 95.38 100 SER A CA 1
ATOM 771 C C . SER A 1 100 ? -9.147 -1.242 9.720 1.00 95.38 100 SER A C 1
ATOM 773 O O . SER A 1 100 ? -8.988 -1.106 10.934 1.00 95.38 100 SER A O 1
ATOM 775 N N . TRP A 1 101 ? -9.742 -2.290 9.163 1.00 96.69 101 TRP A N 1
ATOM 776 C CA . TRP A 1 101 ? -10.399 -3.356 9.900 1.00 96.69 101 TRP A CA 1
ATOM 777 C C . TRP A 1 101 ? -10.241 -4.665 9.122 1.00 96.69 101 TRP A C 1
ATOM 779 O O . TRP A 1 101 ? -10.805 -4.798 8.036 1.00 96.69 101 TRP A O 1
ATOM 789 N N . ASN A 1 102 ? -9.401 -5.586 9.604 1.00 96.31 102 ASN A N 1
ATOM 790 C CA . ASN A 1 102 ? -9.145 -6.842 8.893 1.00 96.31 102 ASN A CA 1
ATOM 791 C C . ASN A 1 102 ? -10.237 -7.898 9.157 1.00 96.31 102 ASN A C 1
ATOM 793 O O . ASN A 1 102 ? -11.116 -7.714 10.002 1.00 96.31 102 ASN A O 1
ATOM 797 N N . LYS A 1 103 ? -10.157 -9.048 8.473 1.00 95.19 103 LYS A N 1
ATOM 798 C CA . LYS A 1 103 ? -11.147 -10.122 8.650 1.00 95.19 103 LYS A CA 1
ATOM 799 C C . LYS A 1 103 ? -11.168 -10.710 10.064 1.00 95.19 103 LYS A C 1
ATOM 801 O O . LYS A 1 103 ? -12.250 -11.001 10.571 1.00 95.19 103 LYS A O 1
ATOM 806 N N . GLY A 1 104 ? -10.009 -10.847 10.711 1.00 95.38 104 GLY A N 1
ATOM 807 C CA . GLY A 1 104 ? -9.923 -11.269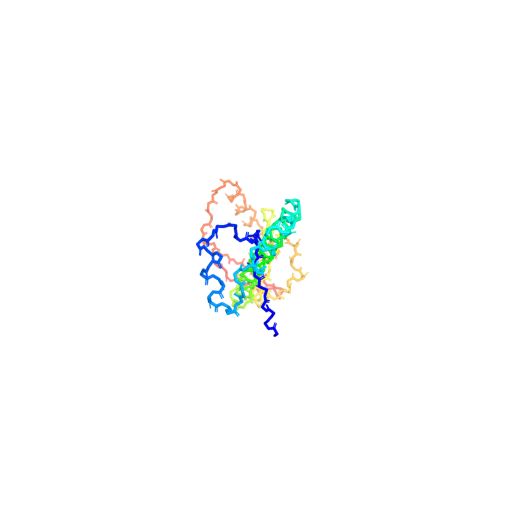 12.111 1.00 95.38 104 GLY A CA 1
ATOM 808 C C . GLY A 1 104 ? -10.702 -10.336 13.042 1.00 95.38 104 GLY A C 1
ATOM 809 O O . GLY A 1 104 ? -11.484 -10.798 13.872 1.00 95.38 104 GLY A O 1
ATOM 810 N N . ALA A 1 105 ? -10.605 -9.018 12.838 1.00 96.31 105 ALA A N 1
ATOM 811 C CA . ALA A 1 105 ? -11.363 -8.037 13.608 1.00 96.31 105 ALA A CA 1
ATOM 812 C C . ALA A 1 105 ? -12.878 -8.165 13.379 1.00 96.31 105 ALA A C 1
ATOM 814 O O . ALA A 1 105 ? -13.640 -8.114 14.345 1.00 96.31 105 ALA A O 1
ATOM 815 N N . GLU A 1 106 ? -13.328 -8.408 12.143 1.00 96.38 106 GLU A N 1
ATOM 816 C CA . GLU A 1 106 ? -14.749 -8.683 11.881 1.00 96.38 106 GLU A CA 1
ATOM 817 C C . GLU A 1 106 ? -15.245 -9.908 12.646 1.00 96.38 106 GLU A C 1
ATOM 819 O O . GLU A 1 106 ? -16.304 -9.863 13.272 1.00 96.38 106 GLU A O 1
ATOM 824 N N . ASN A 1 107 ? -14.468 -10.990 12.629 1.00 94.94 107 ASN A N 1
ATOM 825 C CA . ASN A 1 107 ? -14.833 -12.239 13.288 1.00 94.94 107 ASN A CA 1
ATOM 826 C C . ASN A 1 107 ? -14.855 -12.092 14.819 1.00 94.94 107 ASN A C 1
ATOM 828 O O . ASN A 1 107 ? -15.762 -12.605 15.475 1.00 94.94 107 ASN A O 1
ATOM 832 N N . ILE A 1 108 ? -13.879 -11.379 15.388 1.00 94.94 108 ILE A N 1
ATOM 833 C CA . ILE A 1 108 ? -13.731 -11.203 16.839 1.00 94.94 108 ILE A CA 1
ATOM 834 C C . ILE A 1 108 ? -14.789 -10.243 17.395 1.00 94.94 108 ILE A C 1
ATOM 836 O O . ILE A 1 108 ? -15.450 -10.548 18.391 1.00 94.94 108 ILE A O 1
ATOM 840 N N . TYR A 1 109 ? -14.975 -9.087 16.756 1.00 95.94 109 TYR A N 1
ATOM 841 C CA . TYR A 1 109 ? -15.838 -8.020 17.271 1.00 95.94 109 TYR A CA 1
ATOM 842 C C . TYR A 1 109 ? -17.262 -8.039 16.701 1.00 95.94 109 TYR A C 1
ATOM 844 O O . TYR A 1 109 ? -18.153 -7.405 17.275 1.00 95.94 109 TYR A O 1
ATOM 852 N N . GLY A 1 110 ? -17.500 -8.752 15.598 1.00 96.50 110 GLY A N 1
ATOM 853 C CA . GLY A 1 110 ? -18.817 -8.913 14.974 1.00 96.50 110 GLY A CA 1
ATOM 854 C C . GLY A 1 110 ? -19.284 -7.731 14.120 1.00 96.50 110 GLY A C 1
ATOM 855 O O . GLY A 1 110 ? -20.444 -7.707 13.710 1.00 96.50 110 GLY A O 1
ATOM 856 N N . TYR A 1 111 ? -18.418 -6.749 13.867 1.00 97.44 111 TYR A N 1
ATOM 857 C CA . TYR A 1 111 ? -18.699 -5.624 12.975 1.00 97.44 111 TYR A CA 1
ATOM 858 C C . TYR A 1 111 ? -18.057 -5.846 11.611 1.00 97.44 111 TYR A C 1
ATOM 860 O O . TYR A 1 111 ? -16.882 -6.209 11.553 1.00 97.44 111 TYR A O 1
ATOM 868 N N . ALA A 1 112 ? -18.795 -5.576 10.535 1.00 97.00 112 ALA A N 1
ATOM 869 C CA . ALA A 1 112 ? -18.206 -5.498 9.201 1.00 97.00 112 ALA A CA 1
ATOM 870 C C . ALA A 1 112 ? -17.371 -4.215 9.064 1.00 97.00 112 ALA A C 1
ATOM 872 O O . ALA A 1 112 ? -17.686 -3.201 9.696 1.00 97.00 112 ALA A O 1
ATOM 873 N N . ALA A 1 113 ? -16.318 -4.244 8.243 1.00 96.62 113 ALA A N 1
ATOM 874 C CA . ALA A 1 1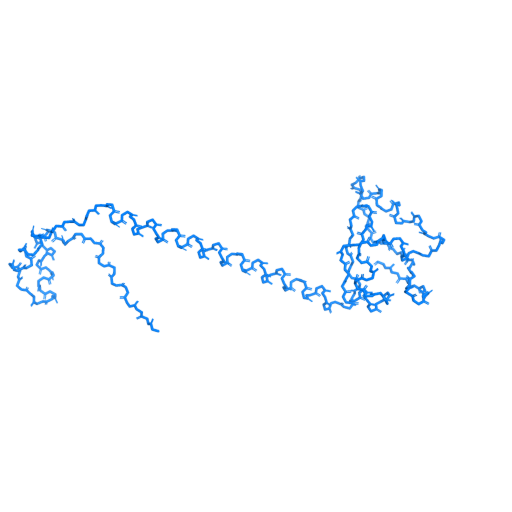13 ? -15.423 -3.100 8.061 1.00 96.62 113 ALA A CA 1
ATOM 875 C C . ALA A 1 113 ? -16.174 -1.811 7.673 1.00 96.62 113 ALA A C 1
ATOM 877 O O . ALA A 1 113 ? -15.868 -0.730 8.179 1.00 96.62 113 ALA A O 1
ATOM 878 N N . GLU A 1 114 ? -17.206 -1.921 6.837 1.00 97.19 114 GLU A N 1
ATOM 879 C CA . GLU A 1 114 ? -18.015 -0.793 6.360 1.00 97.19 114 GLU A CA 1
ATOM 880 C C . GLU A 1 114 ? -18.839 -0.127 7.471 1.00 97.19 114 GLU A C 1
ATOM 882 O O . GLU A 1 114 ? -19.251 1.023 7.326 1.00 97.19 114 GLU A O 1
ATOM 887 N N . GLU A 1 115 ? -19.087 -0.828 8.579 1.00 97.25 115 GLU A N 1
ATOM 888 C CA . GLU A 1 115 ? -19.843 -0.299 9.719 1.00 97.25 115 GLU A CA 1
ATOM 889 C C . GLU A 1 115 ? -18.970 0.534 10.664 1.00 97.25 115 GLU A C 1
ATOM 891 O O . GLU A 1 115 ? -19.489 1.373 11.402 1.00 97.25 115 GLU A O 1
ATOM 896 N N . VAL A 1 116 ? -17.658 0.283 10.674 1.00 97.44 116 VAL A N 1
ATOM 897 C CA . VAL A 1 116 ? -16.739 0.807 11.699 1.00 97.44 116 VAL A CA 1
ATOM 898 C C . VAL A 1 116 ? -15.660 1.724 11.148 1.00 97.44 116 VAL A C 1
ATOM 900 O O . VAL A 1 116 ? -15.152 2.560 11.891 1.00 97.44 116 VAL A O 1
ATOM 903 N N . ILE A 1 117 ? -15.302 1.625 9.866 1.00 97.62 117 ILE A N 1
ATOM 904 C CA . ILE A 1 117 ? -14.361 2.573 9.261 1.00 97.62 117 ILE A CA 1
ATOM 905 C C . ILE A 1 117 ? -14.951 3.988 9.337 1.00 97.62 117 ILE A C 1
ATOM 907 O O . ILE A 1 117 ? -16.106 4.225 8.986 1.00 97.62 117 ILE A O 1
ATOM 911 N N . GLY A 1 118 ? -14.149 4.938 9.822 1.00 97.44 118 GLY A N 1
ATOM 912 C CA . GLY A 1 118 ? -14.579 6.312 10.087 1.00 97.44 118 GLY A CA 1
ATOM 913 C C . GLY A 1 118 ? -15.250 6.524 11.449 1.00 97.44 118 GLY A C 1
ATOM 914 O O . GLY A 1 118 ? -15.535 7.665 11.801 1.00 97.44 118 GLY A O 1
ATOM 915 N N . GLN A 1 119 ? -15.477 5.466 12.234 1.00 97.06 119 GLN A N 1
ATOM 916 C CA . GLN A 1 119 ? -15.995 5.566 13.601 1.00 97.06 119 GLN A CA 1
ATOM 917 C C . GLN A 1 119 ? -14.852 5.658 14.625 1.00 97.06 119 GLN A C 1
ATOM 919 O O . GLN A 1 119 ? -13.745 5.171 14.371 1.00 97.06 119 GLN A O 1
ATOM 924 N N . PRO A 1 120 ? -15.087 6.250 15.808 1.00 94.31 120 PRO A N 1
ATOM 925 C CA . PRO A 1 120 ? -14.087 6.277 16.867 1.00 94.31 120 PRO A CA 1
ATOM 926 C C . PRO A 1 120 ? -13.915 4.888 17.495 1.00 94.31 120 PRO A C 1
ATOM 928 O O . PRO A 1 120 ? -14.888 4.241 17.884 1.00 94.31 120 PRO A O 1
ATOM 931 N N . ILE A 1 121 ? -12.670 4.453 17.711 1.00 93.12 121 ILE A N 1
ATOM 932 C CA . ILE A 1 121 ? -12.358 3.152 18.340 1.00 93.12 121 ILE A CA 1
ATOM 933 C C . ILE A 1 121 ? -12.938 3.012 19.761 1.00 93.12 121 ILE A C 1
ATOM 935 O O . ILE A 1 121 ? -13.112 1.903 20.271 1.00 93.12 121 ILE A O 1
ATOM 939 N N . SER A 1 122 ? -13.265 4.130 20.416 1.00 92.00 122 SER A N 1
ATOM 940 C CA . SER A 1 122 ? -13.925 4.149 21.723 1.00 92.00 122 SER A CA 1
ATOM 941 C C . SER A 1 122 ? -15.312 3.501 21.707 1.00 92.00 122 SER A C 1
ATOM 943 O O . SER A 1 122 ? -15.776 3.093 22.768 1.00 92.00 122 SER A O 1
ATOM 945 N N . MET A 1 123 ? -15.941 3.306 20.540 1.00 92.88 123 MET A N 1
ATOM 946 C CA . MET A 1 123 ? -17.199 2.554 20.424 1.00 92.88 123 MET A CA 1
ATOM 947 C C . MET A 1 123 ? -17.088 1.111 20.943 1.00 92.88 123 MET A C 1
ATOM 949 O O . MET A 1 123 ? -18.075 0.536 21.404 1.00 92.88 123 MET A O 1
ATOM 953 N N . LEU A 1 124 ? -15.878 0.541 20.892 1.00 93.38 124 LEU A N 1
ATOM 954 C CA . LEU A 1 124 ? -15.569 -0.796 21.395 1.00 93.38 124 LEU A CA 1
ATOM 955 C C . LEU A 1 124 ? -15.281 -0.798 22.901 1.00 93.38 124 LEU A C 1
ATOM 957 O O . LEU A 1 124 ? -15.071 -1.862 23.470 1.00 93.38 124 LEU A O 1
ATOM 961 N N . ALA A 1 125 ? -15.191 0.357 23.562 1.00 91.12 125 ALA A N 1
ATOM 962 C CA . ALA A 1 125 ? -14.977 0.407 25.003 1.00 91.12 125 ALA A CA 1
ATOM 963 C C . ALA A 1 125 ? -16.300 0.152 25.750 1.00 91.12 125 ALA A C 1
ATOM 965 O O . ALA A 1 125 ? -17.344 0.687 25.360 1.00 91.12 125 ALA A O 1
ATOM 966 N N . PRO A 1 126 ? -16.286 -0.625 26.845 1.00 89.12 126 PRO A N 1
ATOM 967 C CA . PRO A 1 126 ? -17.417 -0.654 27.758 1.00 89.12 126 PRO A CA 1
ATOM 968 C C . PRO A 1 126 ? -17.607 0.743 28.394 1.00 89.12 126 PRO A C 1
ATOM 970 O O . PRO A 1 126 ? -16.627 1.488 28.527 1.00 89.12 126 PRO A O 1
ATOM 973 N N . PRO A 1 127 ? -18.841 1.138 28.767 1.00 83.00 127 PRO A N 1
ATOM 974 C CA . PRO A 1 127 ? -19.142 2.481 29.280 1.00 83.00 127 PRO A CA 1
ATOM 975 C C . PRO A 1 127 ? -18.214 2.936 30.413 1.00 83.00 127 PRO A C 1
ATOM 977 O O . PRO A 1 127 ? -17.765 4.086 30.438 1.00 83.00 127 PRO A O 1
ATOM 980 N N . GLU A 1 128 ? -17.854 2.005 31.294 1.00 84.25 128 GLU A N 1
ATOM 981 C CA . GLU A 1 128 ? -16.998 2.200 32.464 1.00 84.25 128 GLU A CA 1
ATOM 982 C C . GLU A 1 128 ? -15.544 2.547 32.091 1.00 84.25 128 GLU A C 1
ATOM 984 O O . GLU A 1 128 ? -14.810 3.087 32.918 1.00 84.25 128 GLU A O 1
ATOM 989 N N . ARG A 1 129 ? -15.120 2.265 30.849 1.00 82.19 129 ARG A N 1
ATOM 990 C CA . ARG A 1 129 ? -13.742 2.450 30.349 1.00 82.19 129 ARG A CA 1
ATOM 991 C C . ARG A 1 129 ? -13.635 3.375 29.135 1.00 82.19 129 ARG A C 1
ATOM 993 O O . ARG A 1 129 ? -12.593 3.441 28.484 1.00 82.19 129 ARG A O 1
ATOM 1000 N N . SER A 1 130 ? -14.683 4.137 28.839 1.00 77.88 130 SER A N 1
ATOM 1001 C CA . SER A 1 130 ? -14.753 5.049 27.684 1.00 77.88 130 SER A CA 1
ATOM 1002 C C . SER A 1 130 ? -13.573 6.037 27.569 1.00 77.88 130 SER A C 1
ATOM 1004 O O . SER A 1 130 ? -13.164 6.378 26.459 1.00 77.88 130 SER A O 1
ATOM 1006 N N . GLY A 1 131 ? -12.969 6.444 28.692 1.00 81.62 131 GLY A N 1
ATOM 1007 C CA . GLY A 1 131 ? -11.820 7.359 28.730 1.00 81.62 131 GLY A CA 1
ATOM 1008 C C . GLY A 1 131 ? -10.433 6.732 28.518 1.00 81.62 131 GLY A C 1
ATOM 1009 O O . GLY A 1 131 ? -9.470 7.479 28.358 1.00 81.62 131 GLY A O 1
ATOM 1010 N N . GLU A 1 132 ? -10.283 5.400 28.510 1.00 83.75 132 GLU A N 1
ATOM 1011 C CA . GLU A 1 132 ? -8.958 4.753 28.373 1.00 83.75 132 GLU A CA 1
ATOM 1012 C C . GLU A 1 132 ? -8.288 5.090 27.042 1.00 83.75 132 GLU A C 1
ATOM 1014 O O . GLU A 1 132 ? -7.102 5.405 26.992 1.00 83.75 132 GLU A O 1
ATOM 1019 N N . THR A 1 133 ? -9.073 5.075 25.963 1.00 81.62 133 THR A N 1
ATOM 1020 C CA . THR A 1 133 ? -8.557 5.325 24.612 1.00 81.62 133 THR A CA 1
ATOM 1021 C C . THR A 1 133 ? -7.964 6.731 24.503 1.00 81.62 133 THR A C 1
ATOM 1023 O O . THR A 1 133 ? -6.875 6.882 23.961 1.00 81.62 133 THR A O 1
ATOM 1026 N N . ALA A 1 134 ? -8.632 7.743 25.065 1.00 83.62 134 ALA A N 1
ATOM 1027 C CA . ALA A 1 134 ? -8.144 9.122 25.043 1.00 83.62 134 ALA A CA 1
ATOM 1028 C C . ALA A 1 134 ? -6.797 9.269 25.770 1.00 83.62 134 ALA A C 1
ATOM 1030 O O . ALA A 1 134 ? -5.893 9.916 25.254 1.00 83.62 134 ALA A O 1
ATOM 1031 N N . ARG A 1 135 ? -6.626 8.604 26.921 1.00 84.06 135 ARG A N 1
ATOM 1032 C CA . ARG A 1 135 ? -5.362 8.632 27.681 1.00 84.06 135 ARG A CA 1
ATOM 1033 C C . ARG A 1 135 ? -4.206 7.985 26.918 1.00 84.06 135 ARG A C 1
ATOM 1035 O O . ARG A 1 135 ? -3.082 8.472 26.977 1.00 84.06 135 ARG A O 1
ATOM 1042 N N . ILE A 1 136 ? -4.478 6.886 26.212 1.00 84.62 136 ILE A N 1
ATOM 1043 C CA . ILE A 1 136 ? -3.473 6.197 25.389 1.00 84.62 136 ILE A CA 1
ATOM 1044 C C . ILE A 1 136 ? -3.040 7.091 24.226 1.00 84.62 136 ILE A C 1
ATOM 1046 O O . ILE A 1 136 ? -1.846 7.222 23.973 1.00 84.62 136 ILE A O 1
ATOM 1050 N N . LEU A 1 137 ? -3.994 7.731 23.546 1.00 84.31 137 LEU A N 1
ATOM 1051 C CA . LEU A 1 137 ? -3.692 8.645 22.443 1.00 84.3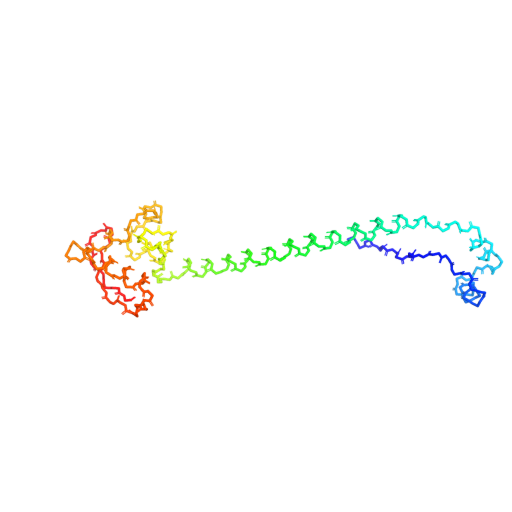1 137 LEU A CA 1
ATOM 1052 C C . LEU A 1 137 ? -2.876 9.851 22.922 1.00 84.31 137 LEU A C 1
ATOM 1054 O O . LEU A 1 137 ? -1.863 10.165 22.308 1.00 84.31 137 LEU A O 1
ATOM 1058 N N . GLU A 1 138 ? -3.228 10.442 24.066 1.00 86.56 138 GLU A N 1
ATOM 1059 C CA . GLU A 1 138 ? -2.462 11.537 24.674 1.00 86.56 138 GLU A CA 1
ATOM 1060 C C . GLU A 1 138 ? -1.013 11.122 24.998 1.00 86.56 138 GLU A C 1
ATOM 1062 O O . GLU A 1 138 ? -0.070 11.881 24.768 1.00 86.56 138 GLU A O 1
ATOM 1067 N N . ALA A 1 139 ? -0.801 9.899 25.493 1.00 84.75 139 ALA A N 1
ATOM 1068 C CA . ALA A 1 139 ? 0.543 9.380 25.737 1.00 84.75 139 ALA A CA 1
ATOM 1069 C C . ALA A 1 139 ? 1.345 9.217 24.432 1.00 84.75 139 ALA A C 1
ATOM 1071 O O . ALA A 1 139 ? 2.511 9.618 24.380 1.00 84.75 139 ALA A O 1
ATOM 1072 N N . ILE A 1 140 ? 0.718 8.686 23.378 1.00 85.94 140 ILE A N 1
ATOM 1073 C CA . ILE A 1 140 ? 1.340 8.518 22.056 1.00 85.94 140 ILE A CA 1
ATOM 1074 C C . ILE A 1 140 ? 1.690 9.877 21.437 1.00 85.94 140 ILE A C 1
ATOM 1076 O O . ILE A 1 140 ? 2.793 10.039 20.916 1.00 85.94 140 ILE A O 1
ATOM 1080 N N . GLU A 1 141 ? 0.804 10.873 21.533 1.00 85.31 141 GLU A N 1
ATOM 1081 C CA . GLU A 1 141 ? 1.066 12.243 21.062 1.00 85.31 141 GLU A CA 1
ATOM 1082 C C . GLU A 1 141 ? 2.262 12.886 21.775 1.00 85.31 141 GLU A C 1
ATOM 1084 O O . GLU A 1 141 ? 3.032 13.629 21.167 1.00 85.31 141 GLU A O 1
ATOM 1089 N N . GLN A 1 142 ? 2.479 12.547 23.046 1.00 88.62 142 GLN A N 1
ATOM 1090 C CA . GLN A 1 142 ? 3.652 12.968 23.819 1.00 88.62 142 GLN A CA 1
ATOM 1091 C C . GLN A 1 142 ? 4.928 12.175 23.471 1.00 88.62 142 GLN A C 1
ATOM 1093 O O . GLN A 1 142 ? 5.945 12.315 24.154 1.00 88.62 142 GLN A O 1
ATOM 1098 N N . GLY A 1 143 ? 4.891 11.329 22.437 1.00 85.50 143 GLY A N 1
ATOM 1099 C CA . GLY A 1 143 ? 6.004 10.484 22.008 1.00 85.50 143 GLY A CA 1
ATOM 1100 C C . GLY A 1 143 ? 6.289 9.314 22.949 1.00 85.50 143 GLY A C 1
ATOM 1101 O O . GLY A 1 143 ? 7.354 8.702 22.852 1.00 85.50 143 GLY A O 1
ATOM 1102 N N . LYS A 1 144 ? 5.377 9.001 23.878 1.00 84.75 144 LYS A N 1
ATOM 1103 C CA . LYS A 1 144 ? 5.535 7.855 24.775 1.00 84.75 144 LYS A CA 1
ATOM 1104 C C . LYS A 1 144 ? 5.123 6.593 24.034 1.00 84.75 144 LYS A C 1
ATOM 1106 O O . LYS A 1 144 ? 4.053 6.527 23.433 1.00 84.75 144 LYS A O 1
ATOM 1111 N N . HIS A 1 145 ? 5.976 5.581 24.105 1.00 77.56 145 HIS A N 1
ATOM 1112 C CA . HIS A 1 145 ? 5.605 4.249 23.664 1.00 77.56 145 HIS A CA 1
ATOM 1113 C C . HIS A 1 145 ? 4.627 3.651 24.677 1.00 77.56 145 HIS A C 1
ATOM 1115 O O . HIS A 1 145 ? 4.868 3.719 25.883 1.00 77.56 145 HIS A O 1
ATOM 1121 N N . VAL A 1 146 ? 3.517 3.106 24.188 1.00 77.62 146 VAL A N 1
ATOM 1122 C CA . VAL A 1 146 ? 2.567 2.359 25.009 1.00 77.62 146 VAL A CA 1
ATOM 1123 C C . VAL A 1 146 ? 2.771 0.894 24.657 1.00 77.62 146 VAL A C 1
ATOM 1125 O O . VAL A 1 146 ? 2.322 0.449 23.603 1.00 77.62 146 VAL A O 1
ATOM 1128 N N . ASP A 1 147 ? 3.517 0.188 25.508 1.00 68.19 147 ASP A N 1
ATOM 1129 C CA . ASP A 1 147 ? 3.660 -1.266 25.422 1.00 68.19 147 ASP A CA 1
ATOM 1130 C C . ASP A 1 147 ? 2.308 -1.959 25.663 1.00 68.19 147 ASP A C 1
ATOM 1132 O O . ASP A 1 147 ? 1.365 -1.336 26.157 1.00 68.19 147 ASP A O 1
ATOM 1136 N N . HIS A 1 148 ? 2.250 -3.245 25.292 1.00 69.12 148 HIS A N 1
ATOM 1137 C CA . HIS A 1 148 ? 1.147 -4.200 25.475 1.00 69.12 148 HIS A CA 1
ATOM 1138 C C . HIS A 1 148 ? 0.087 -3.752 26.496 1.00 69.12 148 HIS A C 1
ATOM 1140 O O . HIS A 1 148 ? 0.377 -3.611 27.688 1.00 69.12 148 HIS A O 1
ATOM 1146 N N . PHE A 1 149 ? -1.138 -3.514 26.023 1.00 75.62 149 PHE A N 1
ATOM 1147 C CA . PHE A 1 149 ? -2.208 -2.941 26.835 1.00 75.62 149 PHE A CA 1
ATOM 1148 C C . PHE A 1 149 ? -3.383 -3.909 26.917 1.00 75.62 149 PHE A C 1
ATOM 1150 O O . PHE A 1 149 ? -4.249 -3.936 26.042 1.00 75.62 149 PHE A O 1
ATOM 1157 N N . GLU A 1 150 ? -3.430 -4.654 28.017 1.00 82.31 150 GLU A N 1
ATOM 1158 C CA . GLU A 1 150 ? -4.561 -5.515 28.343 1.00 82.31 150 GLU A CA 1
ATOM 1159 C C . GLU A 1 150 ? -5.792 -4.675 28.713 1.00 82.31 150 GLU A C 1
ATOM 1161 O O . GLU A 1 150 ? -5.777 -3.874 29.655 1.00 82.31 150 GLU A O 1
ATOM 1166 N N . THR A 1 151 ? -6.891 -4.850 27.983 1.00 88.25 151 THR A N 1
ATOM 1167 C CA . THR A 1 151 ? -8.164 -4.186 28.280 1.00 88.25 151 THR A CA 1
ATOM 1168 C C . THR A 1 151 ? -9.360 -5.039 27.887 1.00 88.25 151 THR A C 1
ATOM 1170 O O . THR A 1 151 ? -9.245 -6.063 27.223 1.00 88.25 151 THR A O 1
ATOM 1173 N N . VAL A 1 152 ? -10.539 -4.586 28.297 1.00 90.69 152 VAL A N 1
ATOM 1174 C CA . VAL A 1 152 ? -11.815 -5.197 27.950 1.00 90.69 152 VAL A CA 1
ATOM 1175 C C . VAL A 1 152 ? -12.459 -4.386 26.839 1.00 90.69 152 VAL A C 1
ATOM 1177 O O . VAL A 1 152 ? -12.604 -3.163 26.942 1.00 90.69 152 VAL A O 1
ATOM 1180 N N . ARG A 1 153 ? -12.906 -5.070 25.790 1.00 93.00 153 ARG A N 1
ATOM 1181 C CA . ARG A 1 153 ? -13.692 -4.480 24.707 1.00 93.00 153 ARG A CA 1
ATOM 1182 C C . ARG A 1 153 ? -15.059 -5.129 24.603 1.00 93.00 153 ARG A C 1
ATOM 1184 O O . ARG A 1 153 ? -15.272 -6.243 25.062 1.00 93.00 153 ARG A O 1
ATOM 1191 N N . ARG A 1 154 ? -15.994 -4.403 24.000 1.00 94.44 154 ARG A N 1
ATOM 1192 C CA . ARG A 1 154 ? -17.367 -4.828 23.772 1.00 94.44 154 ARG A CA 1
ATOM 1193 C C . ARG A 1 154 ? -17.597 -5.079 22.286 1.00 94.44 154 ARG A C 1
ATOM 1195 O O . ARG A 1 154 ? -17.363 -4.200 21.457 1.00 94.44 154 ARG A O 1
ATOM 1202 N N . THR A 1 155 ? -18.070 -6.273 21.968 1.00 94.94 155 THR A N 1
ATOM 1203 C CA . THR A 1 155 ? -18.465 -6.700 20.621 1.00 94.94 155 THR A CA 1
ATOM 1204 C C . THR A 1 155 ? -19.834 -6.126 20.233 1.00 94.94 155 THR A C 1
ATOM 1206 O O . THR A 1 155 ? -20.547 -5.548 21.060 1.00 94.94 155 THR A O 1
ATOM 1209 N N . LYS A 1 156 ? -20.234 -6.295 18.968 1.00 95.50 156 LYS A N 1
ATOM 1210 C CA . LYS A 1 156 ? -21.532 -5.828 18.444 1.00 95.50 156 LYS A CA 1
ATOM 1211 C C . LYS A 1 156 ? -22.742 -6.409 19.175 1.00 95.50 156 LYS A C 1
ATOM 1213 O O . LYS A 1 156 ? -23.716 -5.703 19.411 1.00 95.50 156 LYS A O 1
ATOM 1218 N N . ASP A 1 157 ? -22.669 -7.680 19.557 1.00 94.44 157 ASP A N 1
ATOM 1219 C CA . ASP A 1 157 ? -23.699 -8.387 20.330 1.00 94.44 157 ASP A CA 1
ATOM 1220 C C . ASP A 1 157 ? -23.630 -8.100 21.843 1.00 94.44 157 ASP A C 1
ATOM 1222 O O . ASP A 1 157 ? -24.420 -8.640 22.614 1.00 94.44 157 ASP A O 1
ATOM 1226 N N . GLY A 1 158 ? -22.713 -7.230 22.279 1.00 91.38 158 GLY A N 1
ATOM 1227 C CA . GLY A 1 158 ? -22.601 -6.779 23.664 1.00 91.38 158 GLY A CA 1
ATOM 1228 C C . GLY A 1 158 ? -21.735 -7.658 24.566 1.00 91.38 158 GLY A C 1
ATOM 1229 O O . GLY A 1 158 ? -21.601 -7.332 25.747 1.00 91.38 158 GLY A O 1
ATOM 1230 N N . ARG A 1 159 ? -21.121 -8.732 24.050 1.00 93.81 159 ARG A N 1
ATOM 1231 C CA . ARG A 1 159 ? -20.166 -9.544 24.819 1.00 93.81 159 ARG A CA 1
ATOM 1232 C C . ARG A 1 159 ? -18.923 -8.726 25.156 1.00 93.81 159 ARG A C 1
ATOM 1234 O O . ARG A 1 159 ? -18.468 -7.899 24.369 1.00 93.81 159 ARG A O 1
ATOM 1241 N N . LEU A 1 160 ? -18.376 -8.982 26.338 1.00 94.00 160 LEU A N 1
ATOM 1242 C CA . LEU A 1 160 ? -17.090 -8.441 26.753 1.00 94.00 160 LEU A CA 1
ATOM 1243 C C . LEU A 1 160 ? -15.994 -9.445 26.403 1.00 94.00 160 LEU A C 1
ATOM 1245 O O . LEU A 1 160 ? -16.147 -10.637 26.667 1.00 94.00 160 LEU A O 1
ATOM 1249 N N . ILE A 1 161 ? -14.922 -8.957 25.791 1.00 93.06 161 ILE A N 1
ATOM 1250 C CA . ILE A 1 161 ? -13.747 -9.740 25.419 1.00 93.06 161 ILE A CA 1
ATOM 1251 C C . ILE A 1 161 ? -12.499 -9.079 25.992 1.00 93.06 161 ILE A C 1
ATOM 1253 O O . ILE A 1 161 ? -12.359 -7.855 25.930 1.00 93.06 161 ILE A O 1
ATOM 1257 N N . ASP A 1 162 ? -11.607 -9.892 26.542 1.00 91.00 162 ASP A N 1
ATOM 1258 C CA . ASP A 1 162 ? -10.271 -9.457 26.923 1.00 91.00 162 ASP A CA 1
ATOM 1259 C C . ASP A 1 162 ? -9.392 -9.406 25.673 1.00 91.00 162 ASP A C 1
ATOM 1261 O O . ASP A 1 162 ? -9.384 -10.330 24.856 1.00 91.00 162 ASP A O 1
ATOM 1265 N N . VAL A 1 163 ? -8.688 -8.295 25.505 1.00 88.00 163 VAL A N 1
ATOM 1266 C CA . VAL A 1 163 ? -7.755 -8.053 24.404 1.00 88.00 163 VAL A CA 1
ATOM 1267 C C . VAL A 1 163 ? -6.441 -7.564 24.983 1.00 88.00 163 VAL A C 1
ATOM 1269 O O . VAL A 1 163 ? -6.446 -6.882 26.010 1.00 88.00 163 VAL A O 1
ATOM 1272 N N . SER A 1 164 ? -5.335 -7.902 24.331 1.00 79.69 164 SER A N 1
ATOM 1273 C CA . SER A 1 164 ? -3.986 -7.572 24.778 1.00 79.69 164 SER A CA 1
ATOM 1274 C C . SER A 1 164 ? -3.131 -6.983 23.657 1.00 79.69 164 SER A C 1
ATOM 1276 O O . SER A 1 164 ? -3.425 -7.266 22.474 1.00 79.69 164 SER A O 1
#